Protein AF-A0A316MBF2-F1 (afdb_monomer_lite)

Foldseek 3Di:
DVVVVVVVVVVLVVLVVVLVVLLVVLVVVLVVDVVCVVVSVVVNVVSVVVNVVSVVVVVVVVVVVVVVD

Organism: NCBI:txid1529

Radius of gyration: 16.21 Å; chains: 1; bounding box: 25×23×51 Å

Secondary structure (DSSP, 8-state):
-HHHHHHHHHHHHHHHHHHHHHHHHHHHHHHH-HHHHHHHHHHHHHHHHHHHHHHHHHHHHHHHHHH--

pLDDT: mean 88.94, std 6.05, range [62.25, 95.94]

Sequence (69 aa):
MDLVKEMADAFIILIRVGAVLRIIYCLIRMGASEEESSMYKKRAKNTAIFYIIAECIWQIKELIMNYYS

Structure (mmCIF, N/CA/C/O backbone):
data_AF-A0A316MBF2-F1
#
_entry.id   AF-A0A316MBF2-F1
#
loop_
_atom_site.group_PDB
_atom_site.id
_atom_site.type_symbol
_atom_site.label_atom_id
_atom_site.label_alt_id
_atom_site.label_comp_id
_atom_site.label_asym_id
_atom_site.label_entity_id
_atom_site.label_seq_id
_atom_site.pdbx_PDB_ins_code
_atom_site.Cartn_x
_atom_site.Cartn_y
_atom_site.Cartn_z
_atom_site.occup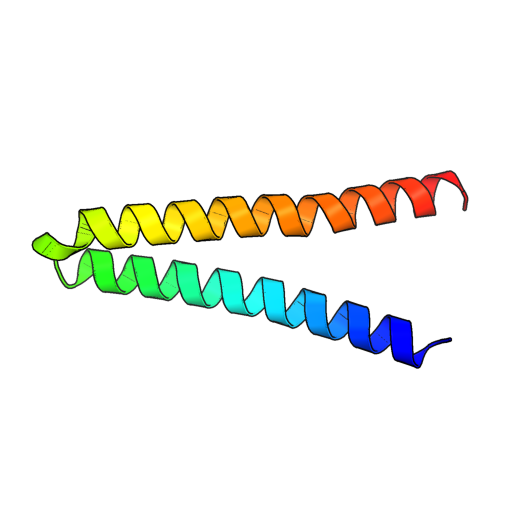ancy
_atom_site.B_iso_or_equiv
_atom_site.auth_seq_id
_atom_site.auth_comp_id
_atom_site.auth_asym_id
_atom_site.auth_atom_id
_atom_site.pdbx_PDB_model_num
ATOM 1 N N . MET A 1 1 ? 11.755 -12.993 -19.953 1.00 62.25 1 MET A N 1
ATOM 2 C CA . MET A 1 1 ? 11.528 -11.553 -19.699 1.00 62.25 1 MET A CA 1
ATOM 3 C C . MET A 1 1 ? 10.150 -11.325 -19.077 1.00 62.25 1 MET A C 1
ATOM 5 O O . MET A 1 1 ? 10.024 -10.431 -18.253 1.00 62.25 1 MET A O 1
ATOM 9 N N . ASP A 1 2 ? 9.173 -12.196 -19.358 1.00 80.94 2 ASP A N 1
ATOM 10 C CA . ASP A 1 2 ? 7.803 -12.101 -18.825 1.00 80.94 2 ASP A CA 1
ATOM 11 C C . ASP A 1 2 ? 7.663 -12.470 -17.343 1.00 80.94 2 ASP A C 1
ATOM 13 O O . ASP A 1 2 ? 7.014 -11.740 -16.604 1.00 80.94 2 ASP A O 1
ATOM 17 N N . LEU A 1 3 ? 8.370 -13.501 -16.861 1.00 90.12 3 LEU A N 1
ATOM 18 C CA . LEU A 1 3 ? 8.289 -13.925 -15.453 1.00 90.12 3 LEU A CA 1
ATOM 19 C C . LEU A 1 3 ? 8.634 -12.795 -14.464 1.00 90.12 3 LEU A C 1
ATOM 21 O O . LEU A 1 3 ? 7.963 -12.611 -13.456 1.00 90.12 3 LEU A O 1
ATOM 25 N N . VAL A 1 4 ? 9.673 -12.005 -14.758 1.00 87.94 4 VAL A N 1
ATOM 26 C CA . VAL A 1 4 ? 10.092 -10.883 -13.897 1.00 87.94 4 VAL A CA 1
ATOM 27 C C . VAL A 1 4 ? 9.015 -9.795 -13.853 1.00 87.94 4 VAL A C 1
ATOM 29 O O . VAL A 1 4 ? 8.799 -9.187 -12.807 1.00 87.94 4 VAL A O 1
ATOM 32 N N . LYS A 1 5 ? 8.320 -9.570 -14.973 1.00 87.25 5 LYS A N 1
ATOM 33 C CA . LYS A 1 5 ? 7.227 -8.601 -15.069 1.00 87.25 5 LYS A CA 1
ATOM 34 C C . LYS A 1 5 ? 6.000 -9.082 -14.293 1.00 87.25 5 LYS A C 1
ATOM 36 O O . LYS A 1 5 ? 5.490 -8.337 -13.468 1.00 87.25 5 LYS A O 1
ATOM 41 N N . GLU A 1 6 ? 5.606 -10.340 -14.474 1.00 91.44 6 GLU A N 1
ATOM 42 C CA . GLU A 1 6 ? 4.496 -10.955 -13.736 1.00 91.44 6 GLU A CA 1
ATOM 43 C C . GLU A 1 6 ? 4.746 -10.964 -12.223 1.00 91.44 6 GLU A C 1
ATOM 45 O O . GLU A 1 6 ? 3.852 -10.637 -11.443 1.00 91.44 6 GLU A O 1
ATOM 50 N N . MET A 1 7 ? 5.976 -11.265 -11.791 1.00 91.19 7 MET A N 1
ATOM 51 C CA . MET A 1 7 ? 6.356 -11.183 -10.379 1.00 91.19 7 MET A CA 1
ATOM 52 C C . MET A 1 7 ? 6.271 -9.750 -9.845 1.00 91.19 7 MET A C 1
ATOM 54 O O . MET A 1 7 ? 5.767 -9.540 -8.742 1.00 91.19 7 MET A O 1
ATOM 58 N N . ALA A 1 8 ? 6.741 -8.760 -10.610 1.00 88.62 8 ALA A N 1
ATOM 59 C CA . ALA A 1 8 ? 6.647 -7.356 -10.217 1.00 88.62 8 ALA A CA 1
ATOM 60 C C . ALA A 1 8 ? 5.183 -6.910 -10.068 1.00 88.62 8 ALA A C 1
ATOM 62 O O . ALA A 1 8 ? 4.827 -6.315 -9.051 1.00 88.62 8 ALA A O 1
ATOM 63 N N . ASP A 1 9 ? 4.328 -7.262 -11.029 1.00 88.94 9 ASP A N 1
ATOM 64 C CA . ASP A 1 9 ? 2.901 -6.933 -11.007 1.00 88.94 9 ASP A CA 1
ATOM 65 C C . ASP A 1 9 ?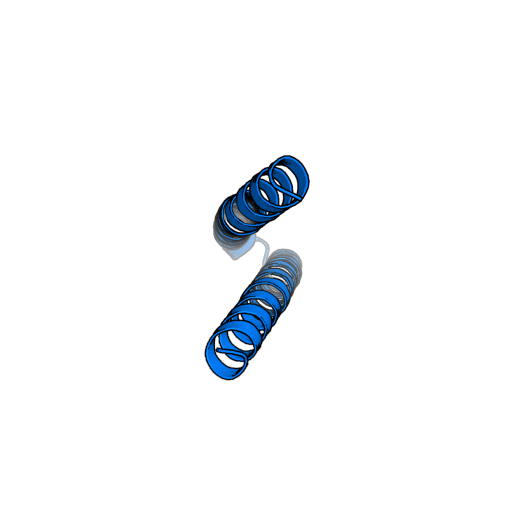 2.190 -7.621 -9.825 1.00 88.94 9 ASP A C 1
ATOM 67 O O . ASP A 1 9 ? 1.409 -6.991 -9.103 1.00 88.94 9 ASP A O 1
ATOM 71 N N . ALA A 1 10 ? 2.530 -8.883 -9.539 1.00 92.50 10 ALA A N 1
ATOM 72 C CA . ALA A 1 10 ? 2.025 -9.607 -8.375 1.00 92.50 10 ALA A CA 1
ATOM 73 C C . ALA A 1 10 ? 2.435 -8.942 -7.048 1.00 92.50 10 ALA A C 1
ATOM 75 O O . ALA A 1 10 ? 1.596 -8.772 -6.158 1.00 92.50 10 ALA A O 1
ATOM 76 N N . PHE A 1 11 ? 3.693 -8.510 -6.906 1.00 90.12 11 PHE A N 1
ATOM 77 C CA . PHE A 1 11 ? 4.139 -7.799 -5.704 1.00 90.12 11 PHE A CA 1
ATOM 78 C C . PHE A 1 11 ? 3.430 -6.457 -5.520 1.00 90.12 11 PHE A C 1
ATOM 80 O O . PHE A 1 11 ? 3.074 -6.112 -4.393 1.00 90.12 11 PHE A O 1
ATOM 87 N N . ILE A 1 12 ? 3.161 -5.723 -6.601 1.00 90.56 12 ILE A N 1
ATOM 88 C CA . ILE A 1 12 ? 2.412 -4.460 -6.539 1.00 90.56 12 ILE A CA 1
ATOM 89 C C . ILE A 1 12 ? 0.994 -4.702 -6.024 1.00 90.56 12 ILE A C 1
ATOM 91 O O . ILE A 1 12 ? 0.536 -4.002 -5.117 1.00 90.56 12 ILE A O 1
ATOM 95 N N . ILE A 1 13 ? 0.310 -5.724 -6.544 1.00 91.94 13 ILE A N 1
ATOM 96 C CA . ILE A 1 13 ? -1.030 -6.100 -6.079 1.00 91.94 13 ILE A CA 1
ATOM 97 C C . ILE A 1 13 ? -0.999 -6.462 -4.590 1.00 91.94 13 ILE A C 1
ATOM 99 O O . ILE A 1 13 ? -1.834 -5.975 -3.826 1.00 91.94 13 ILE A O 1
ATOM 103 N N . LEU A 1 14 ? -0.013 -7.249 -4.148 1.00 93.19 14 LEU A N 1
ATOM 104 C CA . LEU A 1 14 ? 0.145 -7.609 -2.736 1.00 93.19 14 LEU A CA 1
ATOM 105 C C . LEU A 1 14 ? 0.374 -6.384 -1.840 1.00 93.19 14 LEU A C 1
ATOM 107 O O . LEU A 1 14 ? -0.222 -6.298 -0.765 1.00 93.19 14 LEU A O 1
ATOM 111 N N . ILE A 1 15 ? 1.185 -5.418 -2.281 1.00 92.12 15 ILE A N 1
ATOM 112 C CA . ILE A 1 15 ? 1.420 -4.164 -1.551 1.00 92.12 15 ILE A CA 1
ATOM 113 C C . ILE A 1 15 ? 0.120 -3.361 -1.433 1.00 92.12 15 ILE A C 1
ATOM 115 O O . ILE A 1 15 ? -0.224 -2.922 -0.332 1.00 92.12 15 ILE A O 1
ATOM 119 N N . ARG A 1 16 ? -0.628 -3.206 -2.535 1.00 92.19 16 ARG A N 1
ATOM 120 C CA . ARG A 1 16 ? -1.898 -2.463 -2.559 1.00 92.19 16 ARG A CA 1
ATOM 121 C C . ARG A 1 16 ? -2.935 -3.092 -1.631 1.00 92.19 16 ARG A C 1
ATOM 123 O O . ARG A 1 16 ? -3.474 -2.415 -0.755 1.00 92.19 16 ARG A O 1
ATOM 130 N N . VAL A 1 17 ? -3.157 -4.399 -1.757 1.00 95.50 17 VAL A N 1
ATOM 131 C CA . VAL A 1 17 ? -4.117 -5.135 -0.921 1.00 95.50 17 VAL A CA 1
ATOM 132 C C . VAL A 1 17 ? -3.691 -5.114 0.550 1.00 95.50 17 VAL A C 1
ATOM 134 O O . VAL A 1 17 ? -4.505 -4.818 1.425 1.00 95.50 17 VAL A O 1
ATOM 137 N N . GLY A 1 18 ? -2.410 -5.354 0.841 1.00 94.12 18 GLY A N 1
ATOM 138 C CA . GLY A 1 18 ? -1.881 -5.346 2.206 1.00 94.12 18 GLY A CA 1
ATOM 139 C C . GLY A 1 18 ? -1.999 -3.982 2.893 1.00 94.12 18 GLY A C 1
ATOM 140 O O . GLY A 1 18 ? -2.374 -3.913 4.067 1.00 94.12 18 GLY A O 1
ATOM 141 N N . ALA A 1 19 ? -1.739 -2.890 2.168 1.00 94.12 19 ALA A N 1
ATOM 142 C CA . ALA A 1 19 ? -1.897 -1.532 2.685 1.00 94.12 19 ALA A CA 1
ATOM 143 C C 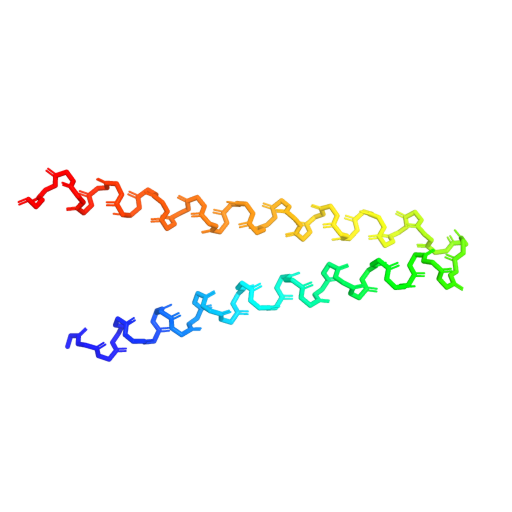. ALA A 1 19 ? 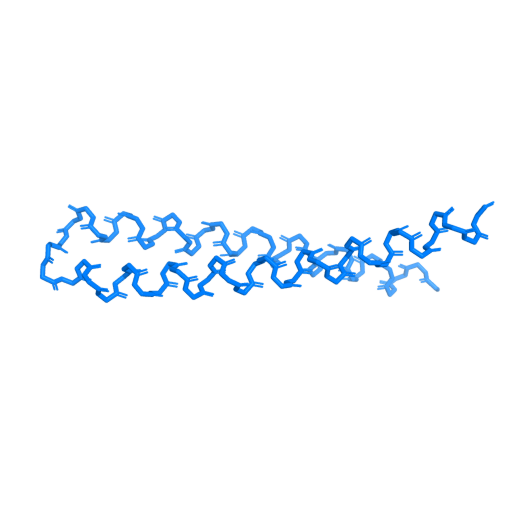-3.363 -1.221 3.025 1.00 94.12 19 ALA A C 1
ATOM 145 O O . ALA A 1 19 ? -3.644 -0.717 4.116 1.00 94.12 19 ALA A O 1
ATOM 146 N N . VAL A 1 20 ? -4.298 -1.585 2.139 1.00 94.19 20 VAL A N 1
ATOM 147 C CA . VAL A 1 20 ? -5.741 -1.401 2.360 1.00 94.19 20 VAL A CA 1
ATOM 148 C C . VAL A 1 20 ? -6.214 -2.195 3.577 1.00 94.19 20 VAL A C 1
ATOM 150 O O . VAL A 1 20 ? -6.829 -1.623 4.478 1.00 94.19 20 VAL A O 1
ATOM 153 N N . LEU A 1 21 ? -5.861 -3.481 3.665 1.00 95.94 21 LEU A N 1
ATOM 154 C CA . LEU A 1 21 ? -6.205 -4.329 4.811 1.00 95.94 21 LEU A CA 1
ATOM 155 C C . LEU A 1 21 ? -5.687 -3.745 6.128 1.00 95.94 21 LEU A C 1
ATOM 157 O O . LEU A 1 21 ? -6.401 -3.728 7.132 1.00 95.94 21 LEU A O 1
ATOM 161 N N . ARG A 1 22 ? -4.460 -3.218 6.132 1.00 93.12 22 ARG A N 1
ATOM 162 C CA . ARG A 1 22 ? -3.856 -2.625 7.327 1.00 93.12 22 ARG A CA 1
ATOM 163 C C . ARG A 1 22 ? -4.531 -1.319 7.741 1.00 93.12 22 ARG A C 1
ATOM 165 O O . ARG A 1 22 ? -4.684 -1.088 8.942 1.00 93.12 22 ARG A O 1
ATOM 172 N N . ILE A 1 23 ? -4.958 -0.486 6.790 1.00 92.81 23 ILE A N 1
ATOM 173 C CA . ILE A 1 23 ? -5.741 0.721 7.090 1.00 92.81 23 ILE A CA 1
ATOM 174 C C . ILE A 1 23 ? -7.106 0.338 7.668 1.00 92.81 23 ILE A C 1
ATOM 176 O O . ILE A 1 23 ? -7.462 0.852 8.727 1.00 92.81 23 ILE A O 1
ATOM 180 N N . ILE A 1 24 ? -7.823 -0.605 7.048 1.00 94.19 24 ILE A N 1
ATOM 181 C CA . ILE A 1 24 ? -9.121 -1.096 7.543 1.00 94.19 24 ILE A CA 1
ATOM 182 C C . ILE A 1 24 ? -8.980 -1.648 8.966 1.00 94.19 24 ILE A C 1
ATOM 184 O O . ILE A 1 24 ? -9.739 -1.268 9.854 1.00 94.19 24 ILE A O 1
ATOM 188 N N . TYR A 1 25 ? -7.965 -2.476 9.215 1.00 92.69 25 TYR A N 1
ATOM 189 C CA . TYR A 1 25 ? -7.683 -3.005 10.549 1.00 92.69 25 TYR A CA 1
ATOM 190 C C . TYR A 1 25 ? -7.460 -1.893 11.586 1.00 92.69 25 TYR A C 1
ATOM 192 O O . TYR A 1 25 ? -8.010 -1.949 12.687 1.00 92.69 25 TYR A O 1
ATOM 200 N N . CYS A 1 26 ? -6.679 -0.863 11.240 1.00 91.12 26 CYS A N 1
ATOM 201 C CA . CYS A 1 26 ? -6.453 0.266 12.140 1.00 91.12 26 CYS A CA 1
ATOM 202 C C . CYS A 1 26 ? -7.753 1.029 12.425 1.00 91.12 26 CYS A C 1
ATOM 204 O O . CYS A 1 26 ? -7.979 1.394 13.574 1.00 91.12 26 CYS A O 1
ATOM 206 N N . LEU A 1 27 ? -8.620 1.226 11.426 1.00 89.81 27 LEU A N 1
ATOM 207 C CA . LEU A 1 27 ? -9.916 1.888 11.607 1.00 89.81 27 LEU A CA 1
ATOM 208 C C . LEU A 1 27 ? -10.845 1.092 12.535 1.00 89.81 27 LEU A C 1
ATOM 210 O O . LEU A 1 27 ? -11.432 1.671 13.446 1.00 89.81 27 LEU A O 1
ATOM 214 N N . ILE A 1 28 ? -10.922 -0.233 12.364 1.00 92.19 28 ILE A N 1
ATOM 215 C CA . ILE A 1 28 ? -11.719 -1.111 13.237 1.00 92.19 28 ILE A CA 1
ATOM 216 C C . ILE A 1 28 ? -11.215 -1.030 14.685 1.00 92.19 28 ILE A C 1
ATOM 218 O O . ILE A 1 28 ? -12.004 -0.833 15.607 1.00 92.19 28 ILE A O 1
ATOM 222 N N . ARG A 1 29 ? -9.895 -1.130 14.902 1.00 89.38 29 ARG A N 1
ATOM 223 C CA . ARG A 1 29 ? -9.305 -1.053 16.251 1.00 89.38 29 ARG A CA 1
ATOM 224 C C . ARG A 1 29 ? -9.479 0.323 16.898 1.00 89.38 29 ARG A C 1
ATOM 226 O O . ARG A 1 29 ? -9.686 0.382 18.104 1.00 89.38 29 ARG A O 1
ATOM 233 N N . MET A 1 30 ? -9.443 1.407 16.119 1.00 87.94 30 MET A N 1
ATOM 234 C CA . MET A 1 30 ? -9.728 2.757 16.624 1.00 87.94 30 MET A CA 1
ATOM 235 C C . MET A 1 30 ? -11.161 2.900 17.142 1.00 87.94 30 MET A C 1
ATOM 237 O O . MET A 1 30 ? -11.364 3.588 18.136 1.00 87.94 30 MET A O 1
ATOM 241 N N . GLY A 1 31 ? -12.139 2.267 16.483 1.00 84.88 31 GLY A N 1
ATOM 242 C CA . GLY A 1 31 ? -13.539 2.286 16.920 1.00 84.88 31 GLY A CA 1
ATOM 243 C C . GLY A 1 31 ? -13.832 1.363 18.106 1.00 84.88 31 GLY A C 1
ATOM 244 O O . GLY A 1 31 ? -14.768 1.612 18.855 1.00 84.88 31 GLY A O 1
ATOM 245 N N . ALA A 1 32 ? -13.031 0.311 18.294 1.00 86.38 32 ALA A N 1
ATOM 246 C CA . ALA A 1 32 ? -13.214 -0.656 19.375 1.00 86.38 32 ALA A CA 1
ATOM 247 C C . ALA A 1 32 ? -12.547 -0.248 20.703 1.00 86.38 32 ALA A C 1
ATOM 249 O O . ALA A 1 32 ? -12.874 -0.809 21.747 1.00 86.38 32 ALA A O 1
ATOM 250 N N . SER A 1 33 ? -11.568 0.664 20.690 1.00 79.25 33 SER A N 1
ATOM 251 C CA . SER A 1 33 ? -10.811 1.043 21.892 1.00 79.25 33 SER A CA 1
ATOM 252 C C . SER A 1 33 ? -10.314 2.488 21.808 1.00 79.25 33 SER A C 1
ATOM 254 O O . SER A 1 33 ? -9.334 2.779 21.118 1.00 79.25 33 SER A O 1
ATOM 256 N N . GLU A 1 34 ? -10.963 3.396 22.542 1.00 74.44 34 GLU A N 1
ATOM 257 C CA . GLU A 1 34 ? -10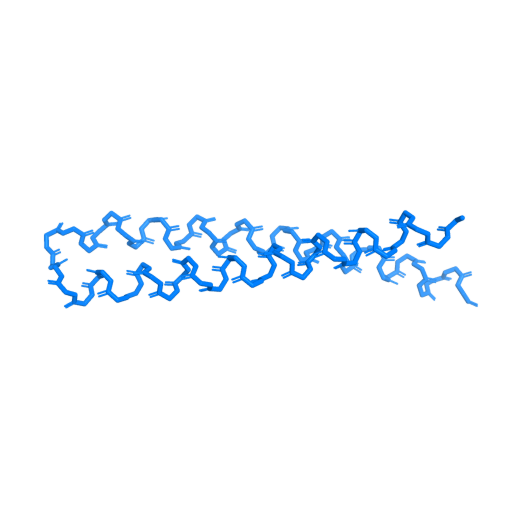.608 4.824 22.558 1.00 74.44 34 GLU A CA 1
ATOM 258 C C . GLU A 1 34 ? -9.198 5.081 23.114 1.00 74.44 34 GLU A C 1
ATOM 260 O O . GLU A 1 34 ? -8.472 5.916 22.573 1.00 74.44 34 GLU A O 1
ATOM 265 N N . GLU A 1 35 ? -8.758 4.306 24.112 1.00 76.31 35 GLU A N 1
ATOM 266 C CA . GLU A 1 35 ? -7.418 4.426 24.709 1.00 76.31 35 GLU A CA 1
ATOM 267 C C . GLU A 1 35 ? -6.291 4.147 23.697 1.00 76.31 35 GLU A C 1
ATOM 269 O O . GLU A 1 35 ? -5.290 4.866 23.647 1.00 76.31 35 GLU A O 1
ATOM 274 N N . GLU A 1 36 ? -6.464 3.150 22.821 1.00 79.88 36 GLU A N 1
ATOM 275 C CA . GLU A 1 36 ? -5.474 2.798 21.791 1.00 79.88 36 GLU A CA 1
ATOM 276 C C . GLU A 1 36 ? -5.649 3.597 20.481 1.00 79.88 36 GLU A C 1
ATOM 278 O O . GLU A 1 36 ? -4.828 3.489 19.560 1.00 79.88 36 GLU A O 1
ATOM 283 N N . SER A 1 37 ? -6.696 4.421 20.370 1.00 81.12 37 SER A N 1
ATOM 284 C CA . SER A 1 37 ? -7.076 5.109 19.128 1.00 81.12 37 SER A CA 1
ATOM 285 C C . SER A 1 37 ? -5.970 6.027 18.591 1.00 81.12 37 SER A C 1
ATOM 287 O O . SER A 1 37 ? -5.672 6.032 17.391 1.00 81.12 37 SER A O 1
ATOM 289 N N . SER A 1 38 ? -5.271 6.743 19.477 1.00 85.81 38 SER A N 1
ATOM 290 C CA . SER A 1 38 ? -4.152 7.622 19.100 1.00 85.81 38 SER A CA 1
ATOM 291 C C . SER A 1 38 ? -2.992 6.854 18.443 1.00 85.81 38 SER A C 1
ATOM 293 O O . SER A 1 38 ? -2.404 7.314 17.455 1.00 85.81 38 SER A O 1
ATOM 295 N N . MET A 1 39 ? -2.705 5.643 18.931 1.00 88.50 39 MET A N 1
ATOM 296 C CA . MET A 1 39 ? -1.661 4.770 18.400 1.00 88.50 39 MET A CA 1
ATOM 297 C C . MET A 1 39 ? -2.042 4.231 17.017 1.00 88.50 39 MET A C 1
ATOM 299 O O . MET A 1 39 ? -1.235 4.306 16.083 1.00 88.50 39 MET A O 1
ATOM 303 N N . TYR A 1 40 ? -3.261 3.709 16.853 1.00 88.38 40 TYR A N 1
ATOM 304 C CA . TYR A 1 40 ? -3.714 3.195 15.556 1.00 88.38 40 TYR A CA 1
ATOM 305 C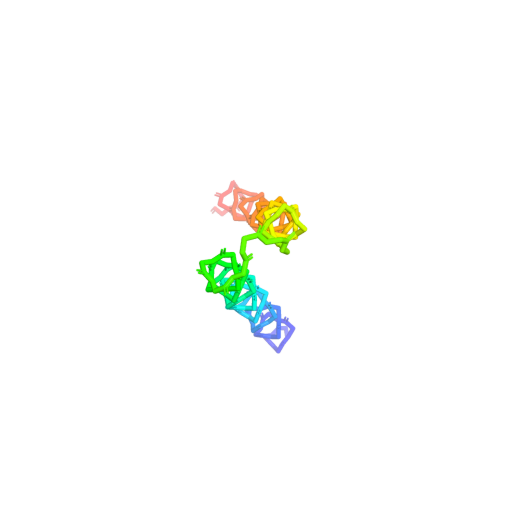 C . TYR A 1 40 ? -3.864 4.298 14.513 1.00 88.38 40 TYR A C 1
ATOM 307 O O . TYR A 1 40 ? -3.513 4.069 13.357 1.00 88.38 40 TYR A O 1
ATOM 315 N N . LYS A 1 41 ? -4.247 5.517 14.907 1.00 88.81 41 LYS A N 1
ATOM 316 C CA . LYS A 1 41 ? -4.261 6.682 14.012 1.00 88.81 41 LYS A CA 1
ATOM 317 C C . LYS A 1 41 ? -2.874 6.971 13.436 1.00 88.81 41 LYS A C 1
ATOM 319 O O . LYS A 1 41 ? -2.733 7.191 12.232 1.00 88.81 41 LYS A O 1
ATOM 324 N N . LYS A 1 42 ? -1.825 6.910 14.266 1.00 92.25 42 LYS A N 1
ATOM 325 C CA . LYS A 1 42 ? -0.432 7.068 13.810 1.00 92.25 42 LYS A CA 1
ATOM 326 C C . LYS A 1 42 ? -0.020 5.941 12.857 1.00 92.25 42 LYS A C 1
ATOM 328 O O . LYS A 1 42 ? 0.597 6.201 11.827 1.00 92.25 42 LYS A O 1
ATOM 333 N N . ARG A 1 43 ? -0.398 4.694 13.159 1.00 91.25 43 ARG A N 1
ATOM 334 C CA . ARG A 1 43 ? -0.107 3.524 12.308 1.00 91.25 43 ARG A CA 1
ATOM 335 C C . ARG A 1 43 ? -0.828 3.585 10.957 1.00 91.25 43 ARG A C 1
ATOM 337 O O . ARG A 1 43 ? -0.205 3.299 9.934 1.00 91.25 43 ARG A O 1
ATOM 344 N N . ALA A 1 44 ? -2.092 4.004 10.942 1.00 92.00 44 ALA A N 1
ATOM 345 C CA . ALA A 1 44 ? -2.867 4.220 9.724 1.00 92.00 44 ALA A CA 1
ATOM 346 C C . ALA A 1 44 ? -2.231 5.316 8.860 1.00 92.00 44 ALA A C 1
ATOM 348 O O . ALA A 1 44 ? -1.987 5.093 7.678 1.00 92.00 44 ALA A O 1
ATOM 349 N N . LYS A 1 45 ? -1.857 6.455 9.464 1.00 93.19 45 LYS A N 1
ATOM 350 C CA . LYS A 1 45 ? -1.168 7.550 8.763 1.00 93.19 45 LYS A CA 1
ATOM 351 C C . LYS A 1 45 ? 0.151 7.092 8.136 1.00 93.19 45 LYS A C 1
ATOM 353 O O . LYS A 1 45 ? 0.398 7.379 6.971 1.00 93.19 45 LYS A O 1
ATOM 358 N N . ASN A 1 46 ? 0.975 6.354 8.875 1.00 94.06 46 ASN A N 1
ATOM 359 C CA . ASN A 1 46 ? 2.242 5.842 8.349 1.00 94.06 46 ASN A CA 1
ATOM 360 C C . ASN A 1 46 ? 2.025 4.863 7.186 1.00 94.06 46 ASN A C 1
ATOM 362 O O . ASN A 1 46 ? 2.755 4.913 6.201 1.00 94.06 46 ASN A O 1
ATOM 366 N N . THR A 1 47 ? 1.002 4.009 7.283 1.00 93.00 47 THR A N 1
ATOM 367 C CA . THR A 1 47 ? 0.635 3.073 6.209 1.00 93.00 47 THR A CA 1
ATOM 368 C C . THR A 1 47 ? 0.147 3.823 4.967 1.00 93.00 47 THR A C 1
ATOM 370 O O . THR A 1 47 ? 0.543 3.481 3.859 1.00 93.00 47 THR A O 1
ATOM 373 N N . ALA A 1 48 ? -0.644 4.885 5.141 1.00 92.69 48 ALA A N 1
ATOM 374 C CA . ALA A 1 48 ? -1.103 5.730 4.041 1.00 92.69 48 ALA A CA 1
ATOM 375 C C . ALA A 1 48 ? 0.056 6.464 3.348 1.00 92.69 48 ALA A C 1
ATOM 377 O O . ALA A 1 48 ? 0.123 6.479 2.124 1.00 92.69 48 ALA A O 1
ATOM 378 N N . ILE A 1 49 ? 1.003 7.020 4.112 1.00 94.00 49 ILE A N 1
ATOM 379 C CA . ILE A 1 49 ? 2.199 7.668 3.547 1.00 94.00 49 ILE A CA 1
ATOM 380 C C . ILE A 1 49 ? 3.037 6.656 2.758 1.00 94.00 49 ILE A C 1
ATOM 382 O O . ILE A 1 49 ? 3.438 6.942 1.633 1.00 94.00 49 ILE A O 1
ATOM 386 N N . PHE A 1 50 ? 3.265 5.464 3.318 1.00 93.50 50 PHE A N 1
ATOM 387 C CA . PHE A 1 50 ? 3.959 4.382 2.619 1.00 93.50 50 PHE A CA 1
ATOM 388 C C . PHE A 1 50 ? 3.263 4.019 1.301 1.00 93.50 50 PHE A C 1
ATOM 390 O O . PHE A 1 50 ? 3.924 3.916 0.271 1.00 93.50 50 PHE A O 1
ATOM 397 N N . TYR A 1 51 ? 1.936 3.879 1.327 1.00 93.25 51 TYR A N 1
ATOM 398 C CA . TYR A 1 51 ? 1.144 3.553 0.145 1.00 93.25 51 TYR A CA 1
ATOM 399 C C . TYR A 1 51 ? 1.279 4.610 -0.957 1.00 93.25 51 TYR A C 1
ATOM 401 O O . TYR A 1 51 ? 1.522 4.263 -2.107 1.00 93.25 51 TYR A O 1
ATOM 409 N N . ILE A 1 52 ? 1.197 5.896 -0.601 1.00 92.44 52 ILE A N 1
ATOM 410 C CA . ILE A 1 52 ? 1.364 7.003 -1.553 1.00 92.44 52 ILE A CA 1
ATOM 411 C C . ILE A 1 52 ? 2.745 6.945 -2.214 1.00 92.44 52 ILE A C 1
ATOM 413 O O . ILE A 1 52 ? 2.842 7.039 -3.432 1.00 92.44 52 ILE A O 1
ATOM 417 N N . ILE A 1 53 ? 3.810 6.747 -1.429 1.00 92.62 53 ILE A N 1
ATOM 418 C CA . ILE A 1 53 ? 5.177 6.659 -1.963 1.00 92.62 53 ILE A CA 1
ATOM 419 C C . ILE A 1 53 ? 5.319 5.460 -2.909 1.00 92.62 53 ILE A C 1
ATOM 421 O O . ILE A 1 53 ? 5.904 5.599 -3.982 1.00 92.62 53 ILE A O 1
ATOM 425 N N . ALA A 1 54 ? 4.772 4.300 -2.534 1.00 90.06 54 ALA A N 1
ATOM 426 C CA . ALA A 1 54 ? 4.805 3.100 -3.367 1.00 90.06 54 ALA A CA 1
ATOM 427 C C . ALA A 1 54 ? 4.080 3.314 -4.707 1.00 90.06 54 ALA A C 1
ATOM 429 O O . ALA A 1 54 ? 4.607 2.956 -5.759 1.00 90.06 54 ALA A O 1
ATOM 430 N N . GLU A 1 55 ? 2.913 3.958 -4.681 1.00 90.25 55 GLU A N 1
ATOM 431 C CA . GLU A 1 55 ? 2.122 4.247 -5.877 1.00 90.25 55 GLU A CA 1
ATOM 432 C C . GLU A 1 55 ? 2.810 5.283 -6.786 1.00 90.25 55 GLU A C 1
ATOM 434 O O . GLU A 1 55 ? 2.808 5.146 -8.010 1.00 90.25 55 GLU A O 1
ATOM 439 N N . CYS A 1 56 ? 3.479 6.287 -6.205 1.00 91.00 56 CYS A N 1
ATOM 440 C CA . CYS A 1 56 ? 4.235 7.292 -6.957 1.00 91.00 56 CYS A CA 1
ATOM 441 C C . CYS A 1 56 ? 5.346 6.681 -7.821 1.00 91.00 56 CYS A C 1
ATOM 443 O O . CYS A 1 56 ? 5.560 7.144 -8.940 1.00 91.00 56 CYS A O 1
ATOM 445 N N . ILE A 1 57 ? 6.041 5.644 -7.339 1.00 89.75 57 ILE A N 1
ATOM 446 C CA . ILE A 1 57 ? 7.090 4.962 -8.119 1.00 89.75 57 ILE A CA 1
ATOM 447 C C . ILE A 1 57 ? 6.494 4.363 -9.395 1.00 89.75 57 ILE A C 1
ATOM 449 O O . ILE A 1 57 ? 7.084 4.479 -10.472 1.00 89.75 57 ILE A O 1
ATOM 453 N N . TRP A 1 58 ? 5.311 3.754 -9.289 1.00 86.12 58 TRP A N 1
ATOM 454 C CA . TRP A 1 58 ? 4.636 3.178 -10.444 1.00 86.12 58 TRP A CA 1
ATOM 455 C C . TRP A 1 58 ? 4.154 4.248 -11.424 1.00 86.12 58 TRP A C 1
ATOM 457 O O . TRP A 1 58 ? 4.382 4.104 -12.623 1.00 86.12 58 TRP A O 1
ATOM 467 N N . GLN A 1 59 ? 3.610 5.365 -10.933 1.00 87.06 59 GLN A N 1
ATOM 468 C CA . GLN A 1 59 ? 3.178 6.447 -11.827 1.00 87.06 59 GLN A CA 1
ATOM 469 C C . GLN A 1 59 ? 4.337 7.108 -12.559 1.00 87.06 59 GLN A C 1
ATOM 471 O O . GLN A 1 59 ? 4.197 7.451 -13.730 1.00 87.06 59 GLN A O 1
ATOM 476 N N . ILE A 1 60 ? 5.503 7.228 -11.922 1.00 90.94 60 ILE A N 1
ATOM 477 C CA . ILE A 1 60 ? 6.713 7.695 -12.607 1.00 90.94 60 ILE A CA 1
ATOM 478 C C . ILE A 1 60 ? 7.126 6.698 -13.696 1.00 90.94 60 ILE A C 1
ATOM 480 O O . ILE A 1 60 ? 7.426 7.112 -14.814 1.00 90.94 60 ILE A O 1
ATOM 484 N N . LYS A 1 61 ? 7.109 5.390 -13.402 1.00 88.00 61 LYS A N 1
ATOM 485 C CA . LYS A 1 61 ? 7.395 4.349 -14.397 1.00 88.00 61 LYS A CA 1
ATOM 486 C C . LYS A 1 61 ? 6.435 4.446 -15.587 1.00 88.00 61 LYS A C 1
ATOM 488 O O . LYS A 1 61 ? 6.905 4.474 -16.718 1.00 88.00 61 LYS A O 1
ATOM 493 N N . GLU A 1 62 ? 5.123 4.495 -15.356 1.00 87.69 62 GLU A N 1
ATOM 494 C CA . GLU A 1 62 ? 4.128 4.610 -16.432 1.00 87.69 62 GLU A CA 1
ATOM 495 C C . GLU A 1 62 ? 4.321 5.882 -17.254 1.00 87.69 62 GLU A C 1
ATOM 497 O O . GLU A 1 62 ? 4.295 5.820 -18.479 1.00 87.69 62 GLU A O 1
ATOM 502 N N . LEU A 1 63 ? 4.586 7.019 -16.607 1.00 91.50 63 LEU A N 1
ATOM 503 C CA . LEU A 1 63 ? 4.829 8.285 -17.295 1.00 91.50 63 LEU A CA 1
ATOM 504 C C . LEU A 1 63 ? 6.049 8.206 -18.217 1.00 91.50 63 LEU A C 1
ATOM 506 O O . LEU A 1 63 ? 5.978 8.644 -19.363 1.00 91.50 63 LEU A O 1
ATOM 510 N N . ILE A 1 64 ? 7.148 7.613 -17.744 1.00 90.44 64 ILE A N 1
ATOM 511 C CA . ILE A 1 64 ? 8.352 7.402 -18.555 1.00 90.44 64 ILE A CA 1
ATOM 512 C C . ILE A 1 64 ? 8.050 6.453 -19.719 1.00 90.44 64 ILE A C 1
ATOM 514 O O . ILE A 1 64 ? 8.392 6.760 -20.857 1.00 90.44 64 ILE A O 1
ATOM 518 N N . MET A 1 65 ? 7.391 5.322 -19.459 1.00 89.12 65 MET A N 1
ATOM 519 C CA . MET A 1 65 ? 7.058 4.349 -20.504 1.00 89.12 65 MET A CA 1
ATOM 520 C C . MET A 1 65 ? 6.153 4.958 -21.580 1.00 89.12 65 MET A C 1
ATOM 522 O O . MET A 1 65 ? 6.394 4.734 -22.761 1.00 89.12 65 MET A O 1
ATOM 526 N N . ASN A 1 66 ? 5.170 5.770 -21.185 1.00 89.81 66 ASN A N 1
ATOM 527 C CA . ASN A 1 66 ? 4.289 6.483 -22.110 1.00 89.81 66 ASN A CA 1
ATOM 528 C C . ASN A 1 66 ? 5.021 7.567 -22.911 1.00 89.81 66 ASN A C 1
ATOM 530 O O . ASN A 1 66 ? 4.614 7.859 -24.025 1.00 89.81 66 ASN A O 1
ATOM 534 N N . TYR A 1 67 ? 6.073 8.177 -22.360 1.00 88.81 67 TYR A N 1
ATOM 535 C CA . TYR A 1 67 ? 6.853 9.201 -23.060 1.00 88.81 67 TYR A CA 1
ATOM 536 C C . TYR A 1 67 ? 7.755 8.620 -24.161 1.00 88.81 67 TYR A C 1
ATOM 538 O O . TYR A 1 67 ? 7.989 9.276 -25.171 1.00 88.81 67 TYR A O 1
ATOM 546 N N . TYR A 1 68 ? 8.282 7.410 -23.955 1.00 83.62 68 TYR A N 1
ATOM 547 C CA . TYR A 1 68 ? 9.171 6.731 -24.908 1.00 83.62 68 TYR A CA 1
ATOM 548 C C . TYR A 1 68 ? 8.450 5.765 -25.867 1.00 83.62 68 TYR A C 1
ATOM 550 O O . TYR A 1 68 ? 9.123 5.137 -26.688 1.00 83.62 68 TYR A O 1
ATOM 558 N N . SER A 1 69 ? 7.126 5.619 -25.749 1.00 66.38 69 SER A N 1
ATOM 559 C CA . SER A 1 69 ? 6.280 4.825 -26.659 1.00 66.38 69 SER A CA 1
ATOM 560 C C . SER A 1 69 ? 5.731 5.688 -27.788 1.00 66.38 69 SER A C 1
ATOM 562 O O . SER A 1 69 ? 5.637 5.162 -28.918 1.00 66.38 69 SER A O 1
#